Protein AF-A0A2M7WQB1-F1 (afdb_monomer_lite)

Secondary structure (DSSP, 8-state):
-TTTSS-SEEEEE-TTS-EEEEEEHHHHHHHHS-TT--HHHHHH-TT-S-HHHHHHHHHHGGGS-GGGS-B-------TTS-HHHHHHHHHHHHHHGGG--

Foldseek 3Di:
DVVVDPDQKDFDADPVRHTQFIAGPVLLQCQLDPVVCDPVNQVPPPPGDPVVSSVVSSVVCPPPDVVVSGDRDDDDDDPPDDPVVVVVVVVVVVVVVPVPD

Structure (mmCIF, N/CA/C/O backbone):
data_AF-A0A2M7WQB1-F1
#
_entry.id   AF-A0A2M7WQB1-F1
#
loop_
_atom_site.group_PDB
_atom_site.id
_atom_site.type_symbol
_atom_site.label_atom_id
_atom_site.label_alt_id
_atom_site.label_comp_id
_atom_site.label_asym_id
_atom_site.label_entity_id
_atom_site.label_seq_id
_atom_site.pdbx_PDB_ins_code
_atom_site.Cartn_x
_atom_site.Cartn_y
_atom_site.Cartn_z
_atom_site.o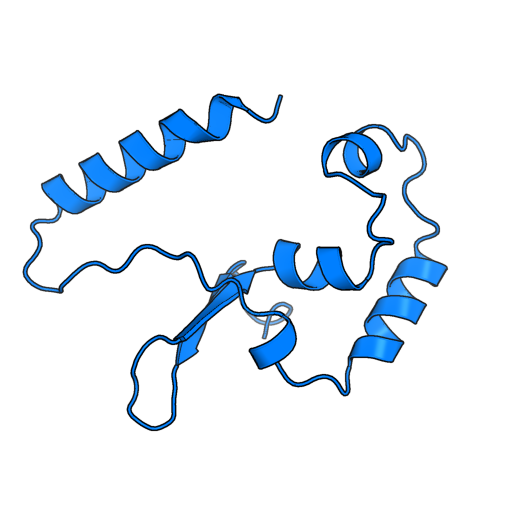ccupancy
_atom_site.B_iso_or_equiv
_atom_site.auth_seq_id
_atom_site.auth_comp_id
_atom_site.auth_asym_id
_atom_site.auth_atom_id
_atom_site.pdbx_PDB_model_num
ATOM 1 N N . LEU A 1 1 ? -6.960 2.831 -12.059 1.00 72.62 1 LEU A N 1
ATOM 2 C CA . LEU A 1 1 ? -6.798 2.970 -10.586 1.00 72.62 1 LEU A CA 1
ATOM 3 C C . LEU A 1 1 ? -5.918 4.157 -10.199 1.00 72.62 1 LEU A C 1
ATOM 5 O O . LEU A 1 1 ? -6.490 5.202 -9.938 1.00 72.62 1 LEU A O 1
ATOM 9 N N . PHE A 1 2 ? -4.581 4.068 -10.205 1.00 76.50 2 PHE A N 1
ATOM 10 C CA . PHE A 1 2 ? -3.715 5.181 -9.751 1.00 76.50 2 PHE A CA 1
ATOM 11 C C . PHE A 1 2 ? -3.882 6.489 -10.545 1.00 76.50 2 PHE A C 1
ATOM 13 O O . PHE A 1 2 ? -3.765 7.563 -9.976 1.00 76.50 2 PHE A O 1
ATOM 20 N N . GLN A 1 3 ? -4.174 6.418 -11.848 1.00 78.25 3 GLN A N 1
ATOM 21 C CA . GLN A 1 3 ? -4.410 7.608 -12.684 1.00 78.25 3 GLN A CA 1
ATOM 22 C C . GLN A 1 3 ? -5.811 8.218 -12.512 1.00 78.25 3 GLN A C 1
ATOM 24 O O . GLN A 1 3 ? -6.035 9.363 -12.885 1.00 78.25 3 GLN A O 1
ATOM 29 N N . GLU A 1 4 ? -6.759 7.453 -11.974 1.00 83.12 4 GLU A N 1
ATOM 30 C CA . GLU A 1 4 ? -8.182 7.824 -11.891 1.00 83.12 4 GLU A CA 1
ATOM 31 C C . GLU A 1 4 ? -8.595 8.208 -10.465 1.00 83.12 4 GLU A C 1
ATOM 33 O O . GLU A 1 4 ? -9.727 8.620 -10.225 1.00 83.12 4 GLU A O 1
ATOM 38 N N . SER A 1 5 ? -7.691 8.040 -9.503 1.00 83.00 5 SER A N 1
ATOM 39 C CA . SER A 1 5 ? -7.929 8.250 -8.083 1.00 83.00 5 SER A CA 1
ATOM 40 C C . SER A 1 5 ? -6.846 9.152 -7.514 1.00 83.00 5 SER A C 1
ATOM 42 O O . SER A 1 5 ? -5.688 9.080 -7.907 1.00 83.00 5 SER A O 1
ATOM 44 N N . THR A 1 6 ? -7.213 9.977 -6.539 1.00 81.38 6 THR A N 1
ATOM 45 C CA . THR A 1 6 ? -6.261 10.795 -5.778 1.00 81.38 6 THR A CA 1
ATOM 46 C C . THR A 1 6 ? -5.520 9.992 -4.705 1.00 81.38 6 THR A C 1
ATOM 48 O O . THR A 1 6 ? -4.757 10.567 -3.935 1.00 81.38 6 THR A O 1
ATOM 51 N N . LEU A 1 7 ? -5.786 8.686 -4.587 1.00 79.81 7 LEU A N 1
ATOM 52 C CA . LEU A 1 7 ? -5.138 7.813 -3.616 1.00 79.81 7 LEU A CA 1
ATOM 53 C C . LEU A 1 7 ? -3.783 7.334 -4.142 1.00 79.81 7 LEU A C 1
ATOM 55 O O . LEU A 1 7 ? -3.664 6.859 -5.271 1.00 79.81 7 LEU A O 1
ATOM 59 N N . HIS A 1 8 ? -2.772 7.425 -3.282 1.00 79.62 8 HIS A N 1
ATOM 60 C CA . HIS A 1 8 ? -1.419 6.939 -3.562 1.00 79.62 8 HIS A CA 1
ATOM 61 C C . HIS A 1 8 ? -1.195 5.489 -3.125 1.00 79.62 8 HIS A C 1
ATOM 63 O O . HIS A 1 8 ? -0.234 4.870 -3.579 1.00 79.62 8 HIS A O 1
ATOM 69 N N . ASP A 1 9 ? -2.098 4.960 -2.296 1.00 86.62 9 ASP A N 1
ATOM 70 C CA . ASP A 1 9 ? -2.019 3.633 -1.701 1.00 86.62 9 ASP A CA 1
ATOM 71 C C . ASP A 1 9 ? -3.381 2.944 -1.803 1.00 86.62 9 ASP A C 1
ATOM 73 O O . ASP A 1 9 ? -4.422 3.541 -1.510 1.00 86.62 9 ASP A O 1
ATOM 77 N N . PHE A 1 10 ? -3.375 1.674 -2.206 1.00 90.12 10 PHE A N 1
ATOM 78 C CA . PHE A 1 10 ? -4.584 0.871 -2.357 1.00 90.12 10 PHE A CA 1
ATOM 79 C C . PHE A 1 10 ? -4.489 -0.392 -1.504 1.00 90.12 10 PHE A C 1
ATOM 81 O O . PHE A 1 10 ? -3.601 -1.217 -1.743 1.00 90.12 10 PHE A O 1
ATOM 88 N N . PRO A 1 11 ? -5.397 -0.592 -0.532 1.00 89.88 11 PRO A N 1
ATOM 89 C CA . PRO A 1 11 ? -5.470 -1.855 0.178 1.00 89.88 11 PRO A CA 1
ATOM 90 C C . PRO A 1 11 ? -5.946 -2.947 -0.779 1.00 89.88 11 PRO A C 1
ATOM 92 O O . PRO A 1 11 ? -6.885 -2.761 -1.555 1.00 89.88 11 PRO A O 1
ATOM 95 N N . VAL A 1 12 ? -5.311 -4.109 -0.694 1.00 91.88 12 VAL A N 1
ATOM 96 C CA . VAL A 1 12 ? -5.710 -5.301 -1.435 1.00 91.88 12 VAL A CA 1
ATOM 97 C C . VAL A 1 12 ? -6.350 -6.272 -0.466 1.00 91.88 12 VAL A C 1
ATOM 99 O O . VAL A 1 12 ? -5.813 -6.552 0.606 1.00 91.88 12 VAL A O 1
ATOM 102 N N . ILE A 1 13 ? -7.518 -6.770 -0.853 1.00 92.56 13 ILE A N 1
ATOM 103 C CA . ILE A 1 13 ? -8.315 -7.714 -0.075 1.00 92.56 13 ILE A CA 1
ATOM 104 C C . ILE A 1 13 ? -8.368 -9.067 -0.780 1.00 92.56 13 ILE A C 1
ATOM 106 O O . ILE A 1 13 ? -8.285 -9.144 -2.007 1.00 92.56 13 ILE A O 1
ATOM 110 N N . ASP A 1 14 ? -8.504 -10.137 -0.005 1.00 92.38 14 ASP A N 1
ATOM 111 C CA . ASP A 1 14 ? -8.835 -11.453 -0.541 1.00 92.38 14 ASP A CA 1
ATOM 112 C C . ASP A 1 14 ? -10.333 -11.579 -0.874 1.00 92.38 14 ASP A C 1
ATOM 114 O O . ASP A 1 14 ? -11.136 -10.668 -0.657 1.00 92.38 14 ASP A O 1
ATOM 118 N N . ALA A 1 15 ? -10.725 -12.744 -1.395 1.00 94.81 15 ALA A N 1
ATOM 119 C CA . ALA A 1 15 ? -12.115 -13.044 -1.739 1.00 94.81 15 ALA A CA 1
ATOM 120 C C . ALA A 1 15 ? -13.069 -13.057 -0.527 1.00 94.81 15 ALA A C 1
ATOM 122 O O . ALA A 1 15 ? -14.281 -12.976 -0.711 1.00 94.81 15 ALA A O 1
ATOM 123 N N . ALA A 1 16 ? -12.544 -13.156 0.699 1.00 94.62 16 ALA A N 1
ATOM 124 C CA . ALA A 1 16 ? -13.316 -13.087 1.937 1.00 94.62 16 ALA A CA 1
ATOM 125 C C . ALA A 1 16 ? -13.402 -11.654 2.500 1.00 94.62 16 ALA A C 1
ATOM 127 O O . ALA A 1 16 ? -13.987 -11.447 3.563 1.00 94.62 16 ALA A O 1
ATOM 128 N N . GLY A 1 17 ? -12.830 -10.662 1.806 1.00 89.50 17 GLY A N 1
ATOM 129 C CA . GLY A 1 17 ? -12.814 -9.264 2.232 1.00 89.50 17 GLY A CA 1
ATOM 130 C C . GLY A 1 17 ? -11.746 -8.943 3.278 1.00 89.50 17 GLY A C 1
ATOM 131 O O . GLY A 1 17 ? -11.795 -7.876 3.891 1.00 89.50 17 GLY A O 1
ATOM 132 N N . LYS A 1 18 ? -10.781 -9.838 3.510 1.00 89.94 18 LYS A N 1
ATOM 133 C CA . LYS A 1 18 ? -9.700 -9.612 4.470 1.00 89.94 18 LYS A CA 1
ATOM 134 C C . LYS A 1 18 ? -8.530 -8.881 3.795 1.00 89.94 18 LYS A C 1
ATOM 136 O O . LYS A 1 18 ? -8.103 -9.313 2.726 1.00 89.94 18 LYS A O 1
ATOM 141 N N . PRO A 1 19 ? -7.957 -7.831 4.414 1.00 90.31 19 PRO A N 1
ATOM 142 C CA . PRO A 1 19 ? -6.743 -7.189 3.913 1.00 90.31 19 PRO A CA 1
ATOM 143 C C . PRO A 1 19 ? -5.569 -8.173 3.847 1.00 90.31 19 PRO A C 1
ATOM 145 O O . PRO A 1 19 ? -5.275 -8.860 4.829 1.00 90.31 19 PRO A O 1
ATOM 148 N N . VAL A 1 20 ? -4.890 -8.220 2.701 1.00 92.00 20 VAL A N 1
ATOM 149 C CA . VAL A 1 20 ? -3.712 -9.074 2.452 1.00 92.00 20 VAL A CA 1
ATOM 150 C C . VAL A 1 20 ? -2.444 -8.285 2.125 1.00 92.00 20 VAL A C 1
ATOM 152 O O . VAL A 1 20 ? -1.360 -8.865 2.094 1.00 92.00 20 VAL A O 1
ATOM 155 N N . GLY A 1 21 ? -2.564 -6.980 1.887 1.00 91.12 21 GLY A N 1
ATOM 156 C CA . GLY A 1 21 ? -1.439 -6.099 1.598 1.00 91.12 21 GLY A CA 1
ATOM 157 C C . GLY A 1 21 ? -1.891 -4.717 1.154 1.00 91.12 21 GLY A C 1
ATOM 158 O O . GLY A 1 21 ? -3.089 -4.444 1.045 1.00 91.12 21 GLY A O 1
ATOM 159 N N . ILE A 1 22 ? -0.917 -3.865 0.860 1.00 90.56 22 ILE A N 1
ATOM 160 C CA . ILE A 1 22 ? -1.122 -2.547 0.262 1.00 90.56 22 ILE A CA 1
ATOM 161 C C . ILE A 1 22 ? -0.271 -2.466 -1.004 1.00 90.56 22 ILE A C 1
ATOM 163 O O . ILE A 1 22 ? 0.890 -2.871 -1.012 1.00 90.56 22 ILE A O 1
ATOM 167 N N . VAL A 1 23 ? -0.848 -1.945 -2.083 1.00 89.62 23 VAL A N 1
ATOM 168 C CA . VAL A 1 23 ? -0.084 -1.532 -3.262 1.00 89.62 23 VAL A CA 1
ATOM 169 C C . VAL A 1 23 ? 0.136 -0.037 -3.166 1.00 89.62 23 VAL A C 1
ATOM 171 O O . VAL A 1 23 ? -0.820 0.737 -3.168 1.00 89.62 23 VAL A O 1
ATOM 174 N N . THR A 1 24 ? 1.399 0.356 -3.107 1.00 84.25 24 THR A N 1
ATOM 175 C CA . THR A 1 24 ? 1.826 1.757 -3.101 1.00 84.25 24 THR A CA 1
ATOM 176 C C . THR A 1 24 ? 2.505 2.086 -4.427 1.00 84.25 24 THR A C 1
ATOM 178 O O . THR A 1 24 ? 3.086 1.206 -5.074 1.00 84.25 24 THR A O 1
ATOM 181 N N . ALA A 1 25 ? 2.509 3.356 -4.829 1.00 79.62 25 ALA A N 1
ATOM 182 C CA . ALA A 1 25 ? 3.284 3.778 -6.000 1.00 79.62 25 ALA A CA 1
ATOM 183 C C . ALA A 1 25 ? 4.777 3.401 -5.874 1.00 79.62 25 ALA A C 1
ATOM 185 O O . ALA A 1 25 ? 5.403 3.002 -6.856 1.00 79.62 25 ALA A O 1
ATOM 186 N N . ARG A 1 26 ? 5.324 3.449 -4.648 1.00 77.25 26 ARG A N 1
ATOM 187 C CA . ARG A 1 26 ? 6.702 3.033 -4.343 1.00 77.25 26 ARG A CA 1
ATOM 188 C C . ARG A 1 26 ? 6.920 1.548 -4.610 1.00 77.25 26 ARG A C 1
ATOM 190 O O . ARG A 1 26 ? 7.899 1.201 -5.259 1.00 77.25 26 ARG A O 1
ATOM 197 N N . SER A 1 27 ? 6.009 0.691 -4.147 1.00 78.12 27 SER A N 1
ATOM 198 C CA . SER A 1 27 ? 6.114 -0.756 -4.357 1.00 78.12 27 SER A CA 1
ATOM 199 C C . SER A 1 27 ? 6.169 -1.091 -5.847 1.00 78.12 27 SER A C 1
ATOM 201 O O . SER A 1 27 ? 7.051 -1.828 -6.257 1.00 78.12 27 SER A O 1
ATOM 203 N N . ILE A 1 28 ? 5.335 -0.452 -6.677 1.00 79.75 28 ILE A N 1
ATOM 204 C CA . ILE A 1 28 ? 5.344 -0.627 -8.138 1.00 79.75 28 ILE A CA 1
ATOM 205 C C . ILE A 1 28 ? 6.667 -0.147 -8.744 1.00 79.75 28 ILE A C 1
ATOM 207 O O . ILE A 1 28 ? 7.268 -0.850 -9.556 1.00 79.75 28 ILE A O 1
ATOM 211 N N . LEU A 1 29 ? 7.135 1.039 -8.344 1.00 76.06 29 LEU A N 1
ATOM 212 C CA . LEU A 1 29 ? 8.362 1.619 -8.884 1.00 76.06 29 LEU A CA 1
ATOM 213 C C . LEU A 1 29 ? 9.589 0.763 -8.554 1.00 76.06 29 LEU A C 1
ATOM 215 O O . LEU A 1 29 ? 10.422 0.558 -9.433 1.00 76.06 29 LEU A O 1
ATOM 219 N N . HIS A 1 30 ? 9.667 0.215 -7.338 1.00 75.62 30 HIS A N 1
ATOM 220 C CA . HIS A 1 30 ? 10.771 -0.636 -6.887 1.00 75.62 30 HIS A CA 1
ATOM 221 C C . HIS A 1 30 ? 10.958 -1.893 -7.758 1.00 75.62 30 HIS A C 1
ATOM 223 O O . HIS A 1 30 ? 12.069 -2.401 -7.871 1.00 75.62 30 HIS A O 1
ATOM 229 N N . PHE A 1 31 ? 9.904 -2.392 -8.414 1.00 71.38 31 PHE A N 1
ATOM 230 C CA . PHE A 1 31 ? 10.026 -3.507 -9.365 1.00 71.38 31 PHE A CA 1
ATOM 231 C C . PHE A 1 31 ? 10.468 -3.081 -10.767 1.00 71.38 31 PHE A C 1
ATOM 233 O O . PHE A 1 31 ? 11.006 -3.900 -11.506 1.00 71.38 31 PHE A O 1
ATOM 240 N N . ALA A 1 32 ? 10.257 -1.820 -11.143 1.00 70.88 32 ALA A N 1
ATOM 241 C CA . ALA A 1 32 ? 10.659 -1.300 -12.447 1.00 70.88 32 ALA A CA 1
ATOM 242 C C . ALA A 1 32 ? 12.074 -0.711 -12.470 1.00 70.88 32 ALA A C 1
ATOM 244 O O . ALA A 1 32 ? 12.665 -0.553 -13.546 1.00 70.88 32 ALA A O 1
ATOM 245 N N . VAL A 1 33 ? 12.615 -0.378 -11.297 1.00 68.06 33 VAL A N 1
ATOM 246 C CA . VAL A 1 33 ? 13.998 0.068 -11.136 1.00 68.06 33 VAL A CA 1
ATOM 247 C C . VAL A 1 33 ? 14.906 -1.113 -10.778 1.00 68.06 33 VAL A C 1
ATOM 249 O O . VAL A 1 33 ? 14.472 -2.064 -10.129 1.00 68.06 33 VAL A O 1
ATOM 252 N N . PRO A 1 34 ? 16.182 -1.094 -11.195 1.00 64.00 34 PRO A N 1
ATOM 253 C CA . PRO A 1 34 ? 17.139 -2.119 -10.798 1.00 64.00 34 PRO A CA 1
ATOM 254 C C . PRO A 1 34 ? 17.291 -2.201 -9.273 1.00 64.00 34 PRO A C 1
ATOM 256 O O . PRO A 1 34 ? 17.332 -1.173 -8.609 1.00 64.00 34 PRO A O 1
ATOM 259 N N . ALA A 1 35 ? 17.488 -3.404 -8.725 1.00 60.19 35 ALA A N 1
ATOM 260 C CA . ALA A 1 35 ? 17.589 -3.639 -7.276 1.00 60.19 35 ALA A CA 1
ATOM 261 C C . ALA A 1 35 ? 18.735 -2.886 -6.561 1.00 60.19 35 ALA A C 1
ATOM 263 O O . ALA A 1 35 ? 18.757 -2.821 -5.337 1.00 60.19 35 ALA A O 1
ATOM 264 N N . TYR A 1 36 ? 19.700 -2.336 -7.309 1.00 57.56 36 TYR A N 1
ATOM 265 C CA . TYR A 1 36 ? 20.765 -1.487 -6.764 1.00 57.56 36 TYR A CA 1
ATOM 266 C C . TYR A 1 36 ? 20.350 -0.017 -6.609 1.00 57.56 36 TYR A C 1
ATOM 268 O O . TYR A 1 36 ? 21.085 0.755 -5.999 1.00 57.56 36 TYR A O 1
ATOM 276 N N . ALA A 1 37 ? 19.219 0.393 -7.186 1.00 59.34 37 ALA A N 1
ATOM 277 C CA . ALA A 1 37 ? 18.684 1.735 -7.049 1.00 59.34 37 ALA A CA 1
ATOM 278 C C . ALA A 1 37 ? 18.011 1.855 -5.676 1.00 59.34 37 ALA A C 1
ATOM 280 O O . ALA A 1 37 ? 16.802 1.683 -5.546 1.00 59.34 37 ALA A O 1
ATOM 281 N N . SER A 1 38 ? 18.814 2.099 -4.639 1.00 58.12 38 SER A N 1
ATOM 282 C CA . SER A 1 38 ? 18.294 2.508 -3.335 1.00 58.12 38 SER A CA 1
ATOM 283 C C . SER A 1 38 ? 17.558 3.846 -3.453 1.00 58.12 38 SER A C 1
ATOM 285 O O . SER A 1 38 ? 17.801 4.613 -4.391 1.00 58.12 38 SER A O 1
ATOM 287 N N . ASP A 1 39 ? 16.691 4.148 -2.485 1.00 59.31 39 ASP A N 1
ATOM 288 C CA . ASP A 1 39 ? 15.992 5.439 -2.402 1.00 59.31 39 ASP A CA 1
ATOM 289 C C . ASP A 1 39 ? 16.985 6.622 -2.487 1.00 59.31 39 ASP A C 1
ATOM 291 O O . ASP A 1 39 ? 16.739 7.592 -3.206 1.00 59.31 39 ASP A O 1
ATOM 295 N N . ASP A 1 40 ? 18.167 6.483 -1.874 1.00 56.59 40 ASP A N 1
ATOM 296 C CA . ASP A 1 40 ? 19.260 7.462 -1.949 1.00 56.59 40 ASP A CA 1
ATOM 297 C C . ASP A 1 40 ? 19.844 7.597 -3.359 1.00 56.59 40 ASP A C 1
ATOM 299 O O . ASP A 1 40 ? 20.179 8.693 -3.804 1.00 56.59 40 ASP A O 1
ATOM 303 N N . LEU A 1 41 ? 19.968 6.491 -4.096 1.00 57.31 41 LEU A N 1
ATOM 304 C CA . LEU A 1 41 ? 20.522 6.490 -5.447 1.00 57.31 41 LEU A CA 1
ATOM 305 C C . LEU A 1 41 ? 19.539 7.141 -6.430 1.00 57.31 41 LEU A C 1
ATOM 307 O O . LEU A 1 41 ? 19.955 7.941 -7.265 1.00 57.31 41 LEU A O 1
ATOM 311 N N . LEU A 1 42 ? 18.235 6.888 -6.276 1.00 60.88 42 LEU A N 1
ATOM 312 C CA . LEU A 1 42 ? 17.184 7.577 -7.032 1.00 60.88 42 LEU A CA 1
ATOM 313 C C . LEU A 1 42 ? 17.154 9.083 -6.730 1.00 60.88 42 LEU A C 1
ATOM 315 O O . LEU A 1 42 ? 16.987 9.880 -7.653 1.00 60.88 42 LEU A O 1
ATOM 319 N N . ALA A 1 43 ? 17.367 9.477 -5.471 1.00 58.62 43 ALA A N 1
ATOM 320 C CA . ALA A 1 43 ? 17.435 10.878 -5.057 1.00 58.62 43 ALA A CA 1
ATOM 321 C C . ALA A 1 43 ? 18.716 11.596 -5.539 1.00 58.62 43 ALA A C 1
ATOM 323 O O . ALA A 1 43 ? 18.681 12.787 -5.855 1.00 58.62 43 ALA A O 1
ATOM 324 N N . LEU A 1 44 ? 19.847 10.883 -5.625 1.00 54.16 44 LEU A N 1
ATOM 325 C CA . LEU A 1 44 ? 21.152 11.414 -6.046 1.00 54.16 44 LEU A CA 1
ATOM 326 C C . LEU A 1 44 ? 21.338 11.480 -7.570 1.00 54.16 44 LEU A C 1
ATOM 328 O O . LEU A 1 44 ? 22.201 12.221 -8.056 1.00 54.16 44 LEU A O 1
ATOM 332 N N . MET A 1 45 ? 20.549 10.736 -8.348 1.00 56.53 45 MET A N 1
ATOM 333 C CA . MET A 1 45 ? 20.567 10.811 -9.809 1.00 56.53 45 MET A CA 1
ATOM 334 C C . MET A 1 45 ? 20.019 12.165 -10.285 1.00 56.53 45 MET A C 1
ATOM 336 O O . MET A 1 45 ? 18.843 12.303 -10.602 1.00 56.53 45 MET A O 1
ATOM 340 N N . ARG A 1 46 ? 20.901 13.169 -10.412 1.00 46.75 46 ARG A N 1
ATOM 341 C CA . ARG A 1 46 ? 20.593 14.513 -10.955 1.00 46.75 46 ARG A CA 1
ATOM 342 C C . ARG A 1 46 ? 19.867 14.509 -12.312 1.00 46.75 46 ARG A C 1
ATOM 344 O O . ARG A 1 46 ? 19.237 15.506 -12.647 1.00 46.75 46 ARG A O 1
ATOM 351 N N . SER A 1 47 ? 19.976 13.428 -13.083 1.00 56.84 47 SER A N 1
ATOM 352 C CA . SER A 1 47 ? 19.359 13.250 -14.408 1.00 56.84 47 SE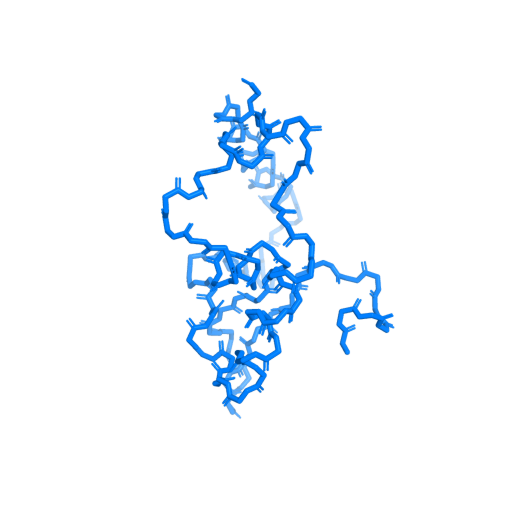R A CA 1
ATOM 353 C C . SER A 1 47 ? 18.227 12.213 -14.435 1.00 56.84 47 SER A C 1
ATOM 355 O O . SER A 1 47 ? 17.640 12.007 -15.493 1.00 56.84 47 SER A O 1
ATOM 357 N N . GLY A 1 48 ? 17.922 11.571 -13.301 1.00 57.97 48 GLY A N 1
ATOM 358 C CA . GLY A 1 48 ? 16.995 10.441 -13.218 1.00 57.97 48 GLY A CA 1
ATOM 359 C C . GLY A 1 48 ? 17.468 9.193 -13.985 1.00 57.97 48 GLY A C 1
ATOM 360 O O . GLY A 1 48 ? 18.438 9.245 -14.748 1.00 57.97 48 GLY A O 1
ATOM 361 N N . PRO A 1 49 ? 16.817 8.036 -13.784 1.00 61.62 49 PRO A N 1
ATOM 362 C CA . PRO A 1 49 ? 16.946 6.904 -14.699 1.00 61.62 49 PRO A CA 1
ATOM 363 C C . PRO A 1 49 ? 16.503 7.321 -16.104 1.00 61.62 49 PRO A C 1
ATOM 365 O O . PRO A 1 49 ? 15.668 8.215 -16.237 1.00 61.62 49 PRO A O 1
ATOM 368 N N . ASP A 1 50 ? 17.009 6.653 -17.145 1.00 72.31 50 ASP A N 1
ATOM 369 C CA . ASP A 1 50 ? 16.432 6.789 -18.487 1.00 72.31 50 ASP A CA 1
ATOM 370 C C . ASP A 1 50 ? 14.927 6.489 -18.401 1.00 72.31 50 ASP A C 1
ATOM 372 O O . ASP A 1 50 ? 14.518 5.347 -18.169 1.00 72.31 50 ASP A O 1
ATOM 376 N N . ILE A 1 51 ? 14.117 7.541 -18.528 1.00 69.12 51 ILE A N 1
ATOM 377 C CA . ILE A 1 51 ? 12.669 7.506 -18.332 1.00 69.12 51 ILE A CA 1
ATOM 378 C C . ILE A 1 51 ? 12.031 6.527 -19.320 1.00 69.12 51 ILE A C 1
ATOM 380 O O . ILE A 1 51 ? 11.118 5.789 -18.949 1.00 69.12 51 ILE A O 1
ATOM 384 N N . ASP A 1 52 ? 12.573 6.426 -20.535 1.00 72.94 52 ASP A N 1
ATOM 385 C CA . ASP A 1 52 ? 12.094 5.472 -21.528 1.00 72.94 52 ASP A CA 1
ATOM 386 C C . ASP A 1 52 ? 12.412 4.029 -21.119 1.00 72.94 52 ASP A C 1
ATOM 388 O O . ASP A 1 52 ? 11.587 3.135 -21.306 1.00 72.94 52 ASP A O 1
ATOM 392 N N . SER A 1 53 ? 13.579 3.777 -20.517 1.00 72.69 53 SER A N 1
ATOM 393 C CA . SER A 1 53 ? 13.900 2.467 -19.932 1.00 72.69 53 SER A CA 1
ATOM 394 C C . SER A 1 53 ? 12.981 2.124 -18.762 1.00 72.69 53 SER A C 1
ATOM 396 O O . SER A 1 53 ? 12.518 0.991 -18.669 1.00 72.69 53 SER A O 1
ATOM 398 N N . LEU A 1 54 ? 12.658 3.100 -17.913 1.00 74.06 54 LEU A N 1
ATOM 399 C CA . LEU A 1 54 ? 11.714 2.940 -16.806 1.00 74.06 54 LEU A CA 1
ATOM 400 C C . LEU A 1 54 ? 10.316 2.550 -17.303 1.00 74.06 54 LEU A C 1
ATOM 402 O O . LEU A 1 54 ? 9.736 1.581 -16.815 1.00 74.06 54 LEU A O 1
ATOM 406 N N . TYR A 1 55 ? 9.793 3.258 -18.308 1.00 75.56 55 TYR A N 1
ATOM 407 C CA . TYR A 1 55 ? 8.501 2.931 -18.911 1.00 75.56 55 TYR A CA 1
ATOM 408 C C . TYR A 1 55 ? 8.512 1.574 -19.617 1.00 75.56 55 TYR A C 1
ATOM 410 O O . TYR A 1 55 ? 7.534 0.836 -19.510 1.00 75.56 55 TYR A O 1
ATOM 418 N N . ARG A 1 56 ? 9.608 1.204 -20.295 1.00 79.12 56 ARG A N 1
ATOM 419 C CA . ARG A 1 56 ? 9.761 -0.133 -20.895 1.00 79.12 56 ARG A CA 1
ATOM 420 C C . ARG A 1 56 ? 9.740 -1.236 -19.840 1.00 79.12 56 ARG A C 1
ATOM 422 O O . ARG A 1 56 ? 9.053 -2.235 -20.038 1.00 79.12 56 ARG A O 1
ATOM 429 N N . ASN A 1 57 ? 10.441 -1.043 -18.725 1.00 78.62 57 ASN A N 1
ATOM 430 C CA . ASN A 1 57 ? 10.439 -1.995 -17.619 1.00 78.62 57 ASN A CA 1
ATOM 431 C C . ASN A 1 57 ? 9.037 -2.103 -17.014 1.00 78.62 57 ASN A C 1
ATOM 433 O O . ASN A 1 57 ? 8.498 -3.197 -16.949 1.00 78.62 57 ASN A O 1
ATOM 437 N N . LEU A 1 58 ? 8.387 -0.981 -16.687 1.00 77.38 58 LEU A N 1
ATOM 438 C CA . LEU A 1 58 ? 7.000 -0.975 -16.197 1.00 77.38 58 LEU A CA 1
ATOM 439 C C . LEU A 1 58 ? 6.034 -1.681 -17.159 1.00 77.38 58 LEU A C 1
ATOM 441 O O . LEU A 1 58 ? 5.155 -2.418 -16.718 1.00 77.38 58 LEU A O 1
ATOM 445 N N . ALA A 1 59 ? 6.200 -1.484 -18.469 1.00 81.25 59 ALA A N 1
ATOM 446 C CA . ALA A 1 59 ? 5.378 -2.140 -19.480 1.00 81.25 59 ALA A CA 1
ATOM 447 C C . ALA A 1 59 ? 5.588 -3.663 -19.507 1.00 81.25 59 ALA A C 1
ATOM 449 O O . ALA A 1 59 ? 4.622 -4.404 -19.691 1.00 81.25 59 ALA A O 1
ATOM 450 N N . ALA A 1 60 ? 6.818 -4.138 -19.286 1.00 80.62 60 ALA A N 1
ATOM 451 C CA . ALA A 1 60 ? 7.114 -5.566 -19.173 1.00 80.62 60 ALA A CA 1
ATOM 452 C C . ALA A 1 60 ? 6.435 -6.211 -17.948 1.00 80.62 60 ALA A C 1
ATOM 454 O O . ALA A 1 60 ? 6.082 -7.390 -17.983 1.00 80.62 60 ALA A O 1
ATOM 455 N N . GLU A 1 61 ? 6.171 -5.426 -16.903 1.00 78.75 61 GLU A N 1
ATOM 456 C CA . GLU A 1 61 ? 5.559 -5.895 -15.657 1.00 78.75 61 GLU A CA 1
ATOM 457 C C . GLU A 1 61 ? 4.015 -5.913 -15.691 1.00 78.75 61 GLU A C 1
ATOM 459 O O . GLU A 1 61 ? 3.396 -6.450 -14.773 1.00 78.75 61 GLU A O 1
ATOM 464 N N . LEU A 1 62 ? 3.362 -5.396 -16.746 1.00 79.31 62 LEU A N 1
ATOM 465 C CA . LEU A 1 62 ? 1.890 -5.294 -16.844 1.00 79.31 62 LEU A CA 1
ATOM 466 C C . LEU A 1 62 ? 1.149 -6.636 -16.707 1.00 79.31 62 LEU A C 1
ATOM 468 O O . LEU A 1 62 ? -0.020 -6.661 -16.325 1.00 79.31 62 LEU A O 1
ATOM 472 N N . GLY A 1 63 ? 1.809 -7.749 -17.032 1.00 79.94 63 GLY A N 1
ATOM 473 C CA . GLY A 1 63 ? 1.243 -9.094 -16.908 1.00 79.94 63 GLY A CA 1
ATOM 474 C C . GLY A 1 63 ? 1.408 -9.728 -15.525 1.00 79.94 63 GLY A C 1
ATOM 475 O O . GLY A 1 63 ? 0.883 -10.820 -15.294 1.00 79.94 63 GLY A O 1
ATOM 476 N N . ARG A 1 64 ? 2.146 -9.096 -14.605 1.00 83.19 64 ARG A N 1
ATOM 477 C CA . ARG A 1 64 ? 2.396 -9.678 -13.285 1.00 83.19 64 ARG A CA 1
ATOM 478 C C . ARG A 1 64 ? 1.184 -9.533 -12.373 1.00 83.19 64 ARG A C 1
ATOM 480 O O . ARG A 1 64 ? 0.503 -8.506 -12.373 1.00 83.19 64 ARG A O 1
ATOM 487 N N . PRO A 1 65 ? 0.900 -10.555 -11.555 1.00 87.44 65 PRO A N 1
ATOM 488 C CA . PRO A 1 65 ? -0.192 -10.476 -10.610 1.00 87.44 65 PRO A CA 1
ATOM 489 C C . PRO A 1 65 ? 0.161 -9.503 -9.482 1.00 87.44 65 PRO A C 1
ATOM 491 O O . PRO A 1 65 ? 1.265 -9.522 -8.943 1.00 87.44 65 PRO A O 1
ATOM 494 N N . VAL A 1 66 ? -0.832 -8.723 -9.048 1.00 84.88 66 VAL A N 1
ATOM 495 C CA . VAL A 1 66 ? -0.695 -7.731 -7.964 1.00 84.88 66 VAL A CA 1
ATOM 496 C C . VAL A 1 66 ? -0.046 -8.319 -6.707 1.00 84.88 66 VAL A C 1
ATOM 498 O O . VAL A 1 66 ? 0.720 -7.640 -6.035 1.00 84.88 66 VAL A O 1
ATOM 501 N N . ARG A 1 67 ? -0.287 -9.604 -6.414 1.00 86.62 67 A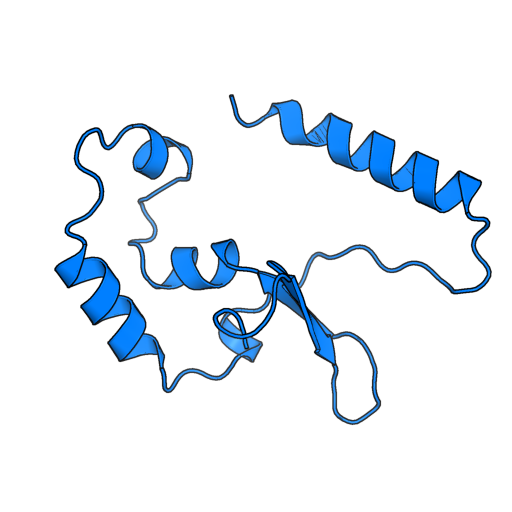RG A N 1
ATOM 502 C CA . ARG A 1 67 ? 0.274 -10.303 -5.246 1.00 86.62 67 ARG A CA 1
ATOM 503 C C . ARG A 1 67 ? 1.804 -10.308 -5.158 1.00 86.62 67 ARG A C 1
ATOM 505 O O . ARG A 1 67 ? 2.326 -10.520 -4.063 1.00 86.62 67 ARG A O 1
ATOM 512 N N . ASP A 1 68 ? 2.484 -10.113 -6.283 1.00 84.00 68 ASP A N 1
ATOM 513 C CA . ASP A 1 68 ? 3.944 -10.125 -6.369 1.00 84.00 68 ASP A CA 1
ATOM 514 C C . ASP A 1 68 ? 4.555 -8.759 -6.039 1.00 84.00 68 ASP A C 1
ATOM 516 O O . ASP A 1 68 ? 5.753 -8.684 -5.781 1.00 84.00 68 ASP A O 1
ATOM 520 N N . VAL A 1 69 ? 3.737 -7.701 -6.035 1.00 82.88 69 VAL A N 1
ATOM 521 C CA . VAL A 1 69 ? 4.156 -6.317 -5.769 1.00 82.88 69 VAL A CA 1
ATOM 522 C C . VAL A 1 69 ? 3.547 -5.742 -4.486 1.00 82.88 69 VAL A C 1
ATOM 524 O O . VAL A 1 69 ? 3.666 -4.552 -4.222 1.00 82.88 69 VAL A O 1
ATOM 527 N N . LEU A 1 70 ? 2.876 -6.579 -3.690 1.00 86.62 70 LEU A N 1
ATOM 528 C CA . LEU A 1 70 ? 2.252 -6.172 -2.432 1.00 86.62 70 LEU A CA 1
ATOM 529 C C . LEU A 1 70 ? 3.293 -5.863 -1.360 1.00 86.62 70 LEU A C 1
ATOM 531 O O . LEU A 1 70 ? 4.107 -6.726 -1.026 1.00 86.62 70 LEU A O 1
ATOM 535 N N . GLU A 1 71 ? 3.138 -4.713 -0.708 1.00 83.56 71 GLU A N 1
ATOM 536 C CA . GLU A 1 71 ? 3.684 -4.511 0.627 1.00 83.56 71 GLU A CA 1
ATOM 537 C C . GLU A 1 71 ? 2.825 -5.294 1.629 1.00 83.56 71 GLU A C 1
ATOM 539 O O . GLU A 1 71 ? 1.602 -5.123 1.701 1.00 83.56 71 GLU A O 1
ATOM 544 N N . ARG A 1 72 ? 3.459 -6.206 2.370 1.00 84.06 72 ARG A N 1
ATOM 545 C CA . ARG A 1 72 ? 2.776 -7.094 3.327 1.00 84.06 72 ARG A CA 1
AT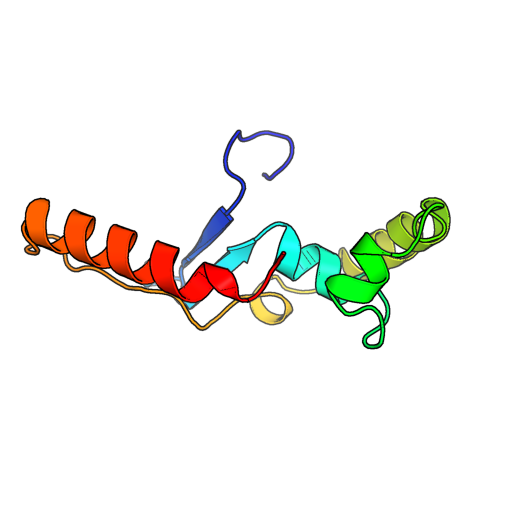OM 546 C C . ARG A 1 72 ? 2.922 -6.620 4.765 1.00 84.06 72 ARG A C 1
ATOM 548 O O . ARG A 1 72 ? 2.164 -7.079 5.617 1.00 84.06 72 ARG A O 1
ATOM 555 N N . SER A 1 73 ? 3.863 -5.719 5.031 1.00 82.00 73 SER A N 1
ATOM 556 C CA . SER A 1 73 ? 4.000 -5.052 6.316 1.00 82.00 73 SER A CA 1
ATOM 557 C C . SER A 1 73 ? 3.115 -3.812 6.329 1.00 82.00 73 SER A C 1
ATOM 559 O O . SER A 1 73 ? 3.461 -2.777 5.766 1.00 82.00 73 SER A O 1
ATOM 561 N N . PHE A 1 74 ? 1.944 -3.918 6.951 1.00 82.31 74 PHE A N 1
ATOM 562 C CA . PHE A 1 74 ? 1.031 -2.792 7.107 1.00 82.31 74 PHE A CA 1
ATOM 563 C C . PHE A 1 74 ? 0.294 -2.865 8.439 1.00 82.31 74 PHE A C 1
ATOM 565 O O . PHE A 1 74 ? -0.021 -3.947 8.945 1.00 82.31 74 PHE A O 1
ATOM 572 N N . ASP A 1 75 ? -0.006 -1.695 8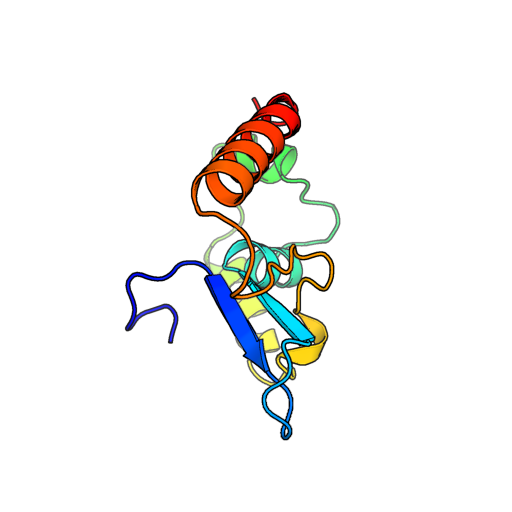.989 1.00 82.88 75 ASP A N 1
ATOM 573 C CA . ASP A 1 75 ? -0.744 -1.589 10.236 1.00 82.88 75 ASP A CA 1
ATOM 574 C C . ASP A 1 75 ? -2.230 -1.878 10.027 1.00 82.88 75 ASP A C 1
ATOM 576 O O . ASP A 1 75 ? -2.865 -1.412 9.077 1.00 82.88 75 ASP A O 1
ATOM 580 N N . VAL A 1 76 ? -2.810 -2.633 10.959 1.00 83.94 76 VAL A N 1
ATOM 581 C CA . VAL A 1 76 ? -4.240 -2.951 10.969 1.00 83.94 76 VAL A CA 1
ATOM 582 C C . VAL A 1 76 ? -4.847 -2.479 12.277 1.00 83.94 76 VAL A C 1
ATOM 584 O O . VAL A 1 76 ? -4.485 -2.943 13.358 1.00 83.94 76 VAL A O 1
ATOM 587 N N . VAL A 1 77 ? -5.834 -1.593 12.173 1.00 86.25 77 VAL A N 1
ATOM 588 C CA . VAL A 1 77 ? -6.610 -1.107 13.316 1.00 86.25 77 VAL A CA 1
ATOM 589 C C . VAL A 1 77 ? -7.991 -1.754 13.342 1.00 86.25 77 VAL A C 1
ATOM 591 O O . VAL A 1 77 ? -8.621 -1.973 12.309 1.00 86.25 77 VAL A O 1
ATOM 594 N N . LYS A 1 78 ? -8.484 -2.072 14.543 1.00 87.06 78 LYS A N 1
ATOM 595 C CA . LYS A 1 78 ? -9.857 -2.562 14.729 1.00 87.06 78 LYS A CA 1
ATOM 596 C C . LYS A 1 78 ? -10.818 -1.380 14.808 1.00 87.06 78 LYS A C 1
ATOM 598 O O . LYS A 1 78 ? -10.482 -0.356 15.394 1.00 87.06 78 LYS A O 1
ATOM 603 N N . ALA A 1 79 ? -12.048 -1.564 14.331 1.00 86.94 79 ALA A N 1
ATOM 604 C CA . ALA A 1 79 ? -13.096 -0.537 14.386 1.00 86.94 79 ALA A CA 1
ATOM 605 C C . ALA A 1 79 ? -13.425 -0.054 15.814 1.00 86.94 79 ALA A C 1
ATOM 607 O O . ALA A 1 79 ? -13.949 1.037 15.998 1.00 86.94 79 ALA A O 1
ATOM 608 N N . THR A 1 80 ? -13.110 -0.859 16.831 1.00 91.31 80 THR A N 1
ATOM 609 C CA . THR A 1 80 ? -13.323 -0.530 18.246 1.00 91.31 80 THR A CA 1
ATOM 610 C C . THR A 1 80 ? -12.227 0.355 18.844 1.00 91.31 80 THR A C 1
ATOM 612 O O . THR A 1 80 ? -12.332 0.732 20.009 1.00 91.31 80 THR A O 1
ATOM 615 N N . ILE A 1 81 ? -11.142 0.632 18.111 1.00 89.38 81 ILE A N 1
ATOM 616 C CA . ILE A 1 81 ? -10.038 1.449 18.622 1.00 89.38 81 ILE A CA 1
ATOM 617 C C . ILE A 1 81 ? -10.482 2.920 18.683 1.00 89.38 81 ILE A C 1
ATOM 619 O O . ILE A 1 81 ? -10.961 3.452 17.680 1.00 89.38 81 ILE A O 1
ATOM 623 N N . PRO A 1 82 ? -10.307 3.606 19.830 1.00 92.12 82 PRO A N 1
ATOM 624 C CA . PRO A 1 82 ? -10.604 5.029 19.940 1.00 92.12 82 PRO A CA 1
ATOM 625 C C . PRO A 1 82 ? -9.771 5.864 18.965 1.00 92.12 82 PRO A C 1
ATOM 627 O O . PRO A 1 82 ? -8.577 5.620 18.791 1.00 92.12 82 PRO A O 1
ATOM 630 N N . ALA A 1 83 ? -10.367 6.915 18.401 1.00 90.38 83 ALA A N 1
ATOM 631 C CA . ALA A 1 83 ? -9.685 7.803 17.457 1.00 90.38 83 ALA A CA 1
ATOM 632 C C . ALA A 1 83 ? -8.375 8.397 18.019 1.00 90.38 83 ALA A C 1
ATOM 634 O O . ALA A 1 83 ? -7.406 8.556 17.282 1.00 90.38 83 ALA A O 1
ATOM 635 N N . SER A 1 84 ? -8.310 8.662 19.328 1.00 90.94 84 SER A N 1
ATOM 636 C CA . SER A 1 84 ? -7.096 9.140 20.004 1.00 90.94 84 SER A CA 1
ATOM 637 C C . SER A 1 84 ? -5.941 8.137 19.951 1.00 90.94 84 SER A C 1
ATOM 639 O O . SER A 1 84 ? -4.795 8.535 19.757 1.00 90.94 84 SER A O 1
ATOM 641 N N . ALA A 1 85 ? -6.230 6.840 20.071 1.00 86.44 85 ALA A N 1
ATOM 642 C CA . ALA A 1 85 ? -5.225 5.789 19.960 1.00 86.44 85 ALA A CA 1
ATOM 643 C C . ALA A 1 85 ? -4.728 5.641 18.513 1.00 86.44 85 ALA A C 1
ATOM 645 O O . ALA A 1 85 ? -3.530 5.477 18.296 1.00 86.44 85 ALA A O 1
ATOM 646 N N . VAL A 1 86 ? -5.619 5.785 17.522 1.00 88.44 86 VAL A N 1
ATOM 647 C CA . VAL A 1 86 ? -5.226 5.821 16.100 1.00 88.44 86 VAL A CA 1
ATOM 648 C C . VAL A 1 86 ? -4.335 7.033 15.812 1.00 88.44 86 VAL A C 1
ATOM 650 O O . VAL A 1 86 ? -3.299 6.894 15.171 1.00 88.44 86 VAL A O 1
ATOM 653 N N . ALA A 1 87 ? -4.685 8.213 16.329 1.00 86.94 87 ALA A N 1
ATOM 654 C CA . ALA A 1 87 ? -3.869 9.415 16.168 1.00 86.94 87 ALA A CA 1
ATOM 655 C C . ALA A 1 87 ? -2.469 9.248 16.784 1.00 86.94 87 ALA A C 1
ATOM 657 O O . ALA A 1 87 ? -1.478 9.575 16.136 1.00 86.94 87 ALA A O 1
ATOM 658 N N . ALA A 1 88 ? -2.378 8.681 17.993 1.00 87.56 88 ALA A N 1
ATOM 659 C CA . ALA A 1 88 ? -1.102 8.404 18.649 1.00 87.56 88 ALA A CA 1
ATOM 660 C C . ALA A 1 88 ? -0.234 7.401 17.866 1.00 87.56 88 ALA A C 1
ATOM 662 O O . ALA A 1 88 ? 0.986 7.563 17.796 1.00 87.56 88 ALA A O 1
ATOM 663 N N . MET A 1 89 ? -0.850 6.386 17.251 1.00 84.62 89 MET A N 1
ATOM 664 C CA . MET A 1 89 ? -0.165 5.443 16.360 1.00 84.62 89 MET A CA 1
ATOM 665 C C . MET A 1 89 ? 0.422 6.171 15.142 1.00 84.62 89 MET A C 1
ATOM 667 O O . MET A 1 89 ? 1.609 6.043 14.859 1.00 84.62 89 MET A O 1
ATOM 671 N N . LEU A 1 90 ? -0.373 7.019 14.481 1.00 84.69 90 LEU A N 1
ATOM 672 C CA . LEU A 1 90 ? 0.067 7.797 13.317 1.00 84.69 90 LEU A CA 1
ATOM 673 C C . LEU A 1 90 ? 1.204 8.778 13.647 1.00 84.69 90 LEU A C 1
ATOM 675 O O . LEU A 1 90 ? 2.091 8.991 12.821 1.00 84.69 90 LEU A O 1
ATOM 679 N N . THR A 1 91 ? 1.215 9.371 14.845 1.00 82.38 91 THR A N 1
ATOM 680 C CA . THR A 1 91 ? 2.316 10.252 15.268 1.00 82.38 91 THR A CA 1
ATOM 681 C C . THR A 1 91 ? 3.610 9.494 15.550 1.00 82.38 91 THR A C 1
ATOM 683 O O . THR A 1 91 ? 4.677 10.030 15.269 1.00 82.38 91 THR A O 1
ATOM 686 N N . HIS A 1 92 ? 3.534 8.259 16.059 1.00 72.19 92 HIS A N 1
ATOM 687 C CA . HIS A 1 92 ? 4.720 7.415 16.257 1.00 72.19 92 HIS A CA 1
ATOM 688 C C . HIS A 1 92 ? 5.279 6.902 14.928 1.00 72.19 92 HIS A C 1
ATOM 690 O O . HIS A 1 92 ? 6.488 6.949 14.731 1.00 72.19 92 HIS A O 1
ATOM 696 N N . LEU A 1 93 ? 4.41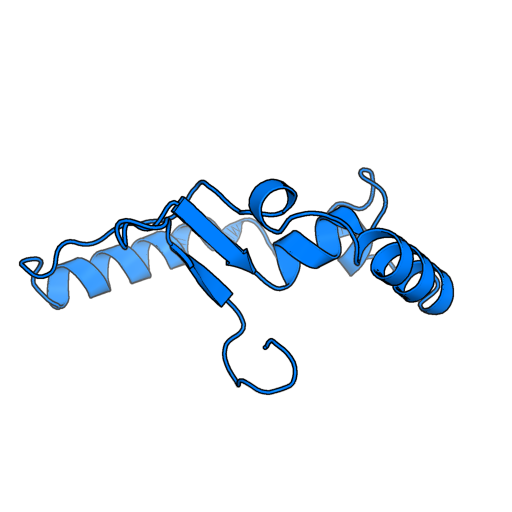3 6.529 13.980 1.00 66.69 93 LEU A N 1
ATOM 697 C CA . LEU A 1 93 ? 4.820 6.143 12.622 1.00 66.69 93 LEU A CA 1
ATOM 698 C C . LEU A 1 93 ? 5.559 7.276 11.895 1.00 66.69 93 LEU A C 1
ATOM 700 O O . LEU A 1 93 ? 6.551 7.037 11.216 1.00 66.69 93 LEU A O 1
ATOM 704 N N . LYS A 1 94 ? 5.132 8.531 12.096 1.00 55.41 94 LYS A N 1
ATOM 705 C CA . LYS A 1 94 ? 5.866 9.707 11.601 1.00 55.41 94 LYS A CA 1
ATOM 706 C C . LYS A 1 94 ? 7.255 9.879 12.233 1.00 55.41 94 LYS A C 1
ATOM 708 O O . LYS A 1 94 ? 8.109 10.511 11.613 1.00 55.41 94 LYS A O 1
ATOM 713 N N . GLY A 1 95 ? 7.488 9.346 13.433 1.00 41.50 95 GLY A N 1
ATOM 714 C CA . GLY A 1 95 ? 8.771 9.424 14.139 1.00 41.50 95 GLY A CA 1
ATOM 715 C C . GLY A 1 95 ? 9.865 8.526 13.550 1.00 41.50 95 GLY A C 1
ATOM 716 O O . GLY A 1 95 ? 11.028 8.929 13.556 1.00 41.50 95 GLY A O 1
ATOM 717 N N . ASP A 1 96 ? 9.495 7.377 12.975 1.00 39.78 96 ASP A N 1
ATOM 718 C CA . ASP A 1 96 ? 10.427 6.440 12.319 1.00 39.78 96 ASP A CA 1
ATOM 719 C C . ASP A 1 96 ? 10.853 6.890 10.910 1.00 39.78 96 ASP A C 1
ATOM 721 O O . ASP A 1 96 ? 11.865 6.439 10.377 1.00 39.78 96 ASP A O 1
ATOM 725 N N . THR A 1 97 ? 10.145 7.854 10.313 1.00 38.94 97 THR A N 1
ATOM 726 C CA . THR A 1 97 ? 10.506 8.459 9.017 1.00 38.94 97 THR A CA 1
ATOM 727 C C . THR A 1 97 ? 11.744 9.369 9.046 1.00 38.94 97 THR A C 1
ATOM 729 O O . THR A 1 97 ? 12.134 9.872 7.997 1.00 38.94 97 THR A O 1
ATOM 732 N N . ASN A 1 98 ? 12.406 9.566 10.194 1.00 32.16 98 ASN A N 1
ATOM 733 C CA . ASN A 1 98 ? 13.645 10.362 10.292 1.00 32.16 98 ASN A CA 1
ATOM 734 C C . ASN A 1 98 ? 14.888 9.687 9.669 1.00 32.16 98 ASN A C 1
ATOM 736 O O . ASN A 1 98 ? 15.983 10.230 9.775 1.00 32.16 98 ASN A O 1
ATOM 740 N N . ASN A 1 99 ? 14.734 8.533 9.013 1.00 30.44 99 ASN A N 1
ATOM 741 C CA . ASN A 1 99 ? 15.806 7.858 8.274 1.00 30.44 99 ASN A CA 1
ATOM 742 C C . ASN A 1 99 ? 15.804 8.147 6.761 1.00 30.44 99 ASN A C 1
ATOM 744 O O . ASN A 1 99 ? 16.459 7.431 6.010 1.00 30.44 99 ASN A O 1
ATOM 748 N N . ILE A 1 100 ? 15.074 9.173 6.306 1.00 31.16 100 ILE A N 1
ATOM 749 C CA . ILE A 1 100 ? 15.162 9.677 4.928 1.00 31.16 100 ILE A CA 1
ATOM 750 C C . ILE A 1 100 ? 15.125 11.210 4.955 1.00 31.16 100 ILE A C 1
ATOM 752 O O . ILE A 1 100 ? 14.070 11.816 4.772 1.00 31.16 100 ILE A O 1
ATOM 756 N N . LEU A 1 101 ? 16.284 11.820 5.204 1.00 33.19 101 LEU A N 1
ATOM 757 C CA . LEU A 1 101 ? 16.700 13.117 4.658 1.00 33.19 101 LEU A CA 1
ATOM 758 C C . LEU A 1 101 ? 18.216 13.098 4.453 1.00 33.19 101 LEU A C 1
ATOM 760 O O . LEU A 1 101 ? 18.920 12.647 5.384 1.00 33.19 101 LEU A O 1
#

Radius of gyration: 16.6 Å; chains: 1; bounding box: 34×28×42 Å

Sequence (101 aa):
LFQESTLHDFPVIDAAGKPVGIVTARSILHFAVPAYASDDLLALMRSGPDIDSLYRNLAAELGRPVRDVLERSFDVVKATIPASAVAAMLTHLKGDTNNIL

pLDDT: mean 75.35, std 15.66, range [30.44, 94.81]